Protein AF-A0A5B7B566-F1 (afdb_monomer_lite)

pLDDT: mean 84.58, std 13.36, range [44.12, 97.25]

Foldseek 3Di:
DWWQWDFDPDDDPDPAARTWDWADDDPFKTFTDGRDPGADPAWTKDWDFDPPDPVAGKIFIWIHHHPDDTFTFAWDDDPNDTTTITGPPHDTDIDDDDDDDDPPPPPPDDDDDD

Sequence (114 aa):
ADLHMIKFSTATICPQSDVWEVAHYDNSINLVTTGGAGGSVFNRFRIEKHNVSPSLPVYKFVHCVGRRVCDNVGIHRENGIRRLGVSLGLQPHLVVFKKAEACQNRKVTFRFTS

Organism: Davidia involucrata (NCBI:txid16924)

InterPro domains:
  IPR002160 Proteinase inhibitor I3, Kunitz legume [PF00197] (6-99)
  IPR002160 Proteinase inhibitor I3, Kunitz legume [PTHR33107] (5-100)
  IPR011065 Kunitz inhibitor STI-like superfamily [SSF50386] (5-101)
  IPR056368 Kunitz trypsin inhibitor 1 [cd00178] (6-99)

Radius of gyration: 17.92 Å; chains: 1; bounding box: 38×59×34 Å

Secondary structure (DSSP, 8-state):
-EES--B-SS--SSSS--BEEEEEEETTEEEEEE-----BTTEEEEEEEE-S-SSS-EEEEEEEETTSPPEEEEEEEETTEEEEEE-TTPPP-EE-PPPPPP------------

Structure (mmCIF, N/CA/C/O backbone):
data_AF-A0A5B7B566-F1
#
_entry.id   AF-A0A5B7B566-F1
#
loop_
_atom_site.group_PDB
_atom_site.id
_atom_site.type_symbol
_atom_site.label_atom_id
_atom_site.label_alt_id
_atom_site.label_comp_id
_atom_site.label_asym_id
_atom_site.label_entity_id
_atom_site.label_seq_id
_atom_site.pdbx_PDB_ins_code
_atom_site.Cartn_x
_atom_site.Cartn_y
_atom_site.Cartn_z
_atom_site.occupancy
_atom_site.B_iso_or_equiv
_atom_site.auth_seq_id
_atom_site.auth_comp_id
_atom_site.auth_asym_id
_atom_site.auth_atom_id
_atom_site.pdbx_PDB_model_num
ATOM 1 N N . ALA A 1 1 ? 1.563 0.165 12.922 1.00 61.50 1 ALA A N 1
ATOM 2 C CA . ALA A 1 1 ? 2.170 -1.132 13.300 1.00 61.50 1 ALA A CA 1
ATOM 3 C C . ALA A 1 1 ? 3.039 -1.619 12.149 1.00 61.50 1 ALA A C 1
ATOM 5 O O . ALA A 1 1 ? 2.678 -1.356 11.002 1.00 61.50 1 ALA A O 1
ATOM 6 N N . ASP A 1 2 ? 4.160 -2.280 12.445 1.00 62.38 2 ASP A N 1
ATOM 7 C CA . ASP A 1 2 ? 5.021 -2.877 11.419 1.00 62.38 2 ASP A CA 1
ATOM 8 C C . ASP A 1 2 ? 4.367 -4.140 10.875 1.00 62.38 2 ASP A C 1
ATOM 10 O O . ASP A 1 2 ? 3.940 -5.003 11.641 1.00 62.38 2 ASP A O 1
ATOM 14 N N . LEU A 1 3 ? 4.256 -4.227 9.552 1.00 69.38 3 LEU A N 1
ATOM 15 C CA . LEU A 1 3 ? 3.669 -5.380 8.893 1.00 69.38 3 LEU A CA 1
ATOM 16 C C . LEU A 1 3 ? 4.784 -6.205 8.286 1.00 69.38 3 LEU A C 1
ATOM 18 O O . LEU A 1 3 ? 5.340 -5.868 7.243 1.00 69.38 3 LEU A O 1
ATOM 22 N N . HIS A 1 4 ? 5.082 -7.313 8.952 1.00 66.31 4 HIS A N 1
ATOM 23 C CA . HIS A 1 4 ? 6.027 -8.293 8.436 1.00 66.31 4 HIS A CA 1
ATOM 24 C C . HIS A 1 4 ? 5.467 -9.041 7.222 1.00 66.31 4 HIS A C 1
ATOM 26 O O . HIS A 1 4 ? 6.233 -9.534 6.405 1.00 66.31 4 HIS A O 1
ATOM 32 N N . MET A 1 5 ? 4.141 -9.104 7.058 1.00 81.88 5 MET A N 1
ATOM 33 C CA . MET A 1 5 ? 3.526 -9.811 5.939 1.00 81.88 5 MET A CA 1
ATOM 34 C C . MET A 1 5 ? 2.160 -9.216 5.589 1.00 81.88 5 MET A C 1
ATOM 36 O O . MET A 1 5 ? 1.229 -9.265 6.392 1.00 81.88 5 MET A O 1
ATOM 40 N N . ILE A 1 6 ? 2.037 -8.688 4.372 1.00 90.50 6 ILE A N 1
ATOM 41 C CA . ILE A 1 6 ? 0.758 -8.394 3.716 1.00 90.50 6 ILE A CA 1
ATOM 42 C C . ILE A 1 6 ? 0.642 -9.398 2.578 1.00 90.50 6 ILE A C 1
ATOM 44 O O . ILE A 1 6 ? 1.552 -9.486 1.761 1.00 90.50 6 ILE A O 1
ATOM 48 N N . LYS A 1 7 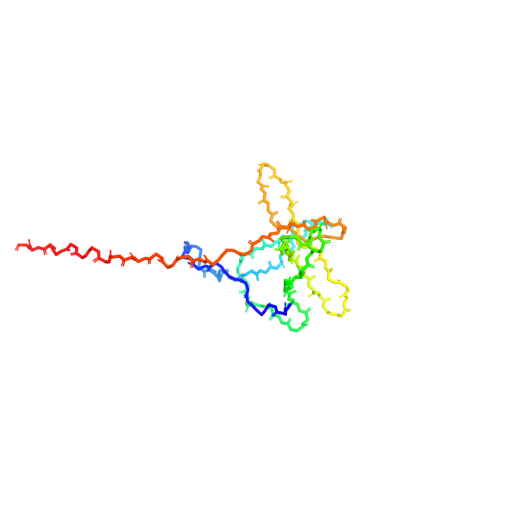? -0.432 -10.185 2.549 1.00 91.56 7 LYS A N 1
ATOM 49 C CA . LYS A 1 7 ? -0.645 -11.196 1.512 1.00 91.56 7 LYS A CA 1
ATOM 50 C C . LYS A 1 7 ? -2.111 -11.342 1.171 1.00 91.56 7 LYS A C 1
ATOM 52 O O . LYS A 1 7 ? -2.973 -11.112 2.024 1.00 91.56 7 LYS A O 1
ATOM 57 N N . PHE A 1 8 ? -2.385 -11.775 -0.050 1.00 89.88 8 PHE A N 1
ATOM 58 C CA . PHE A 1 8 ? -3.722 -12.228 -0.401 1.00 89.88 8 PHE A CA 1
ATOM 59 C C . PHE A 1 8 ? -3.964 -13.639 0.146 1.00 89.88 8 PHE A C 1
ATOM 61 O O . PHE A 1 8 ? -3.053 -14.454 0.243 1.00 89.88 8 PHE A O 1
ATOM 68 N N . SER A 1 9 ? -5.206 -13.917 0.543 1.00 86.81 9 SER A N 1
ATOM 69 C CA . SER A 1 9 ? -5.638 -15.239 1.012 1.00 86.81 9 SER A CA 1
ATOM 70 C C . SER A 1 9 ? -6.427 -15.958 -0.088 1.00 86.81 9 SER A C 1
ATOM 72 O O . SER A 1 9 ? -7.558 -16.386 0.138 1.00 86.81 9 SER A O 1
ATOM 74 N N . THR A 1 10 ? -5.858 -16.034 -1.292 1.00 84.00 10 THR A N 1
ATOM 75 C CA . THR A 1 10 ? -6.440 -16.704 -2.465 1.00 84.00 10 THR A CA 1
ATOM 76 C C . THR A 1 10 ? -5.360 -17.484 -3.193 1.00 84.00 10 THR A C 1
ATOM 78 O O . THR A 1 10 ? -4.220 -17.043 -3.223 1.00 84.00 10 THR A O 1
ATOM 81 N N . ALA A 1 11 ? -5.719 -18.612 -3.803 1.00 80.88 11 ALA A N 1
ATOM 82 C CA . ALA A 1 11 ? -4.811 -19.305 -4.706 1.00 80.88 11 ALA A CA 1
ATOM 83 C C . ALA A 1 11 ? -4.680 -18.522 -6.020 1.00 80.88 11 ALA A C 1
ATOM 85 O O . ALA A 1 11 ? -5.665 -17.964 -6.516 1.00 80.88 11 ALA A O 1
ATOM 86 N N . THR A 1 12 ? -3.478 -18.513 -6.590 1.00 85.06 12 THR A N 1
ATOM 87 C CA . THR A 1 12 ? -3.196 -17.970 -7.922 1.00 85.06 12 THR A CA 1
ATOM 88 C C . THR A 1 12 ? -2.558 -19.052 -8.801 1.00 85.06 12 THR A C 1
ATOM 90 O O . THR A 1 12 ? -2.072 -20.063 -8.301 1.00 85.06 12 THR A O 1
ATOM 93 N N . ILE A 1 13 ? -2.609 -18.880 -10.128 1.00 89.31 13 ILE A N 1
ATOM 94 C CA . ILE A 1 13 ? -1.969 -19.807 -11.089 1.00 89.31 13 ILE A CA 1
ATOM 95 C C . ILE A 1 13 ? -0.447 -19.581 -11.127 1.00 89.31 13 ILE A C 1
ATOM 97 O O . ILE A 1 13 ? 0.313 -20.462 -11.529 1.00 89.31 13 ILE A O 1
ATOM 101 N N . CYS A 1 14 ? 0.012 -18.402 -10.702 1.00 88.12 14 CYS A N 1
ATOM 102 C CA . CYS A 1 14 ? 1.430 -18.092 -10.635 1.00 88.12 14 CYS A CA 1
ATOM 103 C C . CYS A 1 14 ? 2.073 -18.864 -9.471 1.00 88.12 14 CYS A C 1
ATOM 105 O O . CYS A 1 14 ? 1.590 -18.757 -8.348 1.00 88.12 14 CYS A O 1
ATOM 107 N N . PRO A 1 15 ? 3.200 -19.568 -9.677 1.00 87.31 15 PRO A N 1
ATOM 108 C CA . PRO A 1 15 ? 3.857 -20.352 -8.624 1.00 87.31 15 PRO A CA 1
ATOM 109 C C . PRO A 1 15 ? 4.603 -19.493 -7.582 1.00 87.31 15 PRO A C 1
ATOM 111 O O . PRO A 1 15 ? 5.394 -20.014 -6.800 1.00 87.31 15 PRO A O 1
ATOM 114 N N . GLN A 1 16 ? 4.397 -18.175 -7.589 1.00 89.81 16 GLN A N 1
ATOM 115 C CA . GLN A 1 16 ? 5.070 -17.224 -6.707 1.00 89.81 16 GLN A CA 1
ATOM 116 C C . GLN A 1 16 ? 4.271 -16.983 -5.421 1.00 89.81 16 GLN A C 1
ATOM 118 O O . GLN A 1 16 ? 3.078 -17.255 -5.345 1.00 89.81 16 GLN A O 1
ATOM 123 N N . SER A 1 17 ? 4.936 -16.432 -4.410 1.00 90.94 17 SER A N 1
ATOM 124 C CA . SER A 1 17 ? 4.314 -16.032 -3.145 1.00 90.94 17 SER A CA 1
ATOM 125 C C . SER A 1 17 ? 3.230 -14.960 -3.347 1.00 90.94 17 SER A C 1
ATOM 127 O O . SER A 1 17 ? 3.435 -14.002 -4.085 1.00 90.94 17 SER A O 1
ATOM 129 N N . ASP A 1 18 ? 2.111 -15.041 -2.621 1.00 92.50 18 ASP A N 1
ATOM 130 C CA . ASP A 1 18 ? 1.063 -13.997 -2.619 1.00 92.50 18 ASP A CA 1
ATOM 131 C C . ASP A 1 18 ? 1.392 -12.801 -1.707 1.00 92.50 18 ASP A C 1
ATOM 133 O O . ASP A 1 18 ? 0.550 -11.928 -1.461 1.00 92.50 18 ASP A O 1
ATOM 137 N N . VAL A 1 19 ? 2.600 -12.782 -1.142 1.00 92.81 19 VAL A N 1
ATOM 138 C CA . VAL A 1 19 ? 3.080 -11.724 -0.254 1.00 92.81 19 VAL A CA 1
ATOM 139 C C . VAL A 1 19 ? 3.509 -10.512 -1.073 1.00 92.81 19 VAL A C 1
ATOM 141 O O . VAL A 1 19 ? 4.158 -10.641 -2.110 1.00 92.81 19 VAL A O 1
ATOM 144 N N . TRP A 1 20 ? 3.150 -9.331 -0.579 1.00 94.38 20 TRP A N 1
ATOM 145 C CA . TRP A 1 20 ? 3.498 -8.059 -1.192 1.00 94.38 20 TRP A CA 1
ATOM 146 C C . TRP A 1 20 ? 5.000 -7.780 -1.131 1.00 94.38 20 TRP A C 1
ATOM 148 O O . TRP A 1 20 ? 5.647 -7.997 -0.104 1.00 94.38 20 TRP A O 1
ATOM 158 N N . GLU A 1 21 ? 5.515 -7.190 -2.199 1.00 92.88 21 GLU A N 1
ATOM 159 C CA . GLU A 1 21 ? 6.843 -6.588 -2.287 1.00 92.88 21 GLU A CA 1
ATOM 160 C C . GLU A 1 21 ? 6.792 -5.291 -3.100 1.00 92.88 21 GLU A C 1
ATOM 162 O O . GLU A 1 21 ? 5.768 -4.961 -3.698 1.00 92.88 21 GLU A O 1
ATOM 167 N N . VAL A 1 22 ? 7.893 -4.540 -3.097 1.00 92.88 22 VAL A N 1
ATOM 168 C CA . VAL A 1 22 ? 8.064 -3.371 -3.961 1.00 92.88 22 VAL A CA 1
ATOM 169 C C . VAL A 1 22 ? 9.093 -3.706 -5.029 1.00 92.88 22 VAL A C 1
ATOM 171 O O . VAL A 1 22 ? 10.261 -3.928 -4.713 1.00 92.88 22 VAL A O 1
ATOM 174 N N . ALA A 1 23 ? 8.650 -3.715 -6.282 1.00 91.75 23 ALA A N 1
ATOM 175 C CA . ALA A 1 23 ? 9.483 -3.955 -7.448 1.00 91.75 23 ALA A CA 1
ATOM 176 C C . ALA A 1 23 ? 9.699 -2.656 -8.231 1.00 91.75 23 ALA A C 1
ATOM 178 O O . ALA A 1 23 ? 8.800 -1.818 -8.353 1.00 91.75 23 ALA A O 1
ATOM 179 N N . HIS A 1 24 ? 10.900 -2.496 -8.781 1.00 90.44 24 HIS A N 1
ATOM 180 C CA . HIS A 1 24 ? 11.194 -1.398 -9.692 1.00 90.44 24 HIS A CA 1
ATOM 181 C C . HIS A 1 24 ? 10.402 -1.574 -10.993 1.00 90.44 24 HIS A C 1
ATOM 183 O O . HIS A 1 24 ? 10.385 -2.673 -11.547 1.00 90.44 24 HIS A O 1
ATOM 189 N N . TYR A 1 25 ? 9.742 -0.515 -11.465 1.00 87.69 25 TYR A N 1
ATOM 190 C CA . TYR A 1 25 ? 8.963 -0.550 -12.706 1.00 87.69 25 TYR A CA 1
ATOM 191 C C . TYR A 1 25 ? 9.560 0.367 -13.766 1.00 87.69 25 TYR A C 1
ATOM 193 O O . TYR A 1 25 ? 9.931 -0.097 -14.841 1.00 87.69 25 TYR A O 1
ATOM 201 N N . ASP A 1 26 ? 9.711 1.649 -13.439 1.00 85.25 26 ASP A N 1
ATOM 202 C CA . ASP A 1 26 ? 10.393 2.627 -14.279 1.00 85.25 26 ASP A CA 1
ATOM 203 C C . ASP A 1 26 ? 11.195 3.619 -13.423 1.00 85.25 26 ASP A C 1
ATOM 2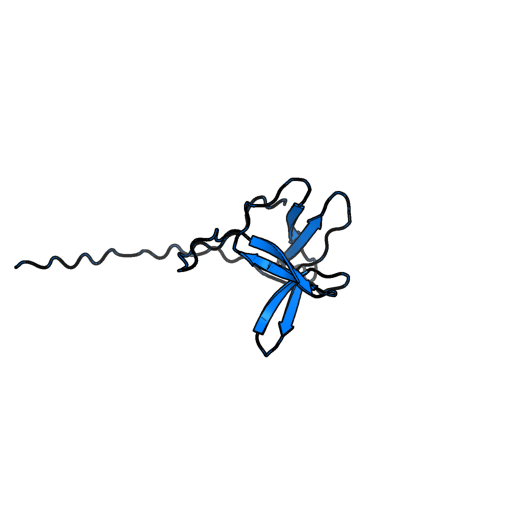05 O O . ASP A 1 26 ? 11.170 3.581 -12.190 1.00 85.25 26 ASP A O 1
ATOM 209 N N . ASN A 1 27 ? 11.901 4.545 -14.077 1.00 77.88 27 ASN A N 1
ATOM 210 C CA . ASN A 1 27 ? 12.761 5.534 -13.418 1.00 77.88 27 ASN A CA 1
ATOM 211 C C . ASN A 1 27 ? 12.038 6.432 -12.394 1.00 77.88 27 ASN A C 1
ATOM 213 O O . ASN A 1 27 ? 12.697 7.098 -11.597 1.00 77.88 27 ASN A O 1
ATOM 217 N N . SER A 1 28 ? 10.707 6.496 -12.427 1.00 82.56 28 SER A N 1
ATOM 218 C CA . SER A 1 28 ? 9.886 7.396 -11.618 1.00 82.56 28 SER A CA 1
ATOM 219 C C . SER A 1 28 ? 9.043 6.683 -10.562 1.00 82.56 28 SER A C 1
ATOM 221 O O . SER A 1 28 ? 8.648 7.311 -9.573 1.00 82.56 28 SER A O 1
ATOM 223 N N . ILE A 1 29 ? 8.766 5.388 -10.741 1.00 90.75 29 ILE A N 1
ATOM 224 C CA . ILE A 1 29 ? 7.861 4.656 -9.867 1.00 90.75 29 ILE A CA 1
ATOM 225 C C . ILE A 1 29 ? 8.287 3.213 -9.596 1.00 90.75 29 ILE A C 1
ATOM 227 O O . ILE A 1 29 ? 8.720 2.461 -10.469 1.00 90.75 29 ILE A O 1
ATOM 231 N N . ASN A 1 30 ? 8.094 2.806 -8.344 1.00 94.38 30 ASN A N 1
ATOM 232 C CA . ASN A 1 30 ? 8.115 1.406 -7.955 1.00 94.38 30 ASN A CA 1
ATOM 233 C C . ASN A 1 30 ? 6.677 0.923 -7.766 1.00 94.38 30 ASN A C 1
ATOM 235 O O . ASN A 1 30 ? 5.829 1.661 -7.260 1.00 94.38 30 ASN A O 1
ATOM 239 N N . LEU A 1 31 ? 6.389 -0.314 -8.149 1.00 95.31 31 LEU A N 1
ATOM 240 C CA . LEU A 1 31 ? 5.065 -0.908 -8.007 1.00 95.31 31 LEU A CA 1
ATOM 241 C C . LEU A 1 31 ? 5.028 -1.863 -6.822 1.00 95.31 31 LEU A C 1
ATOM 243 O O . LEU A 1 31 ? 6.013 -2.526 -6.511 1.00 95.31 31 LEU A O 1
ATOM 247 N N . VAL A 1 32 ? 3.865 -1.950 -6.180 1.00 94.62 32 VAL A N 1
ATOM 248 C CA . VAL A 1 32 ? 3.587 -3.020 -5.223 1.00 94.62 32 VAL A CA 1
ATOM 249 C C . VAL A 1 32 ? 3.132 -4.247 -6.009 1.00 94.62 32 VAL A C 1
ATOM 251 O O . VAL A 1 32 ? 2.089 -4.214 -6.667 1.00 94.62 32 VAL A O 1
ATOM 254 N N . THR A 1 33 ? 3.914 -5.318 -5.940 1.00 93.56 33 THR A N 1
ATOM 255 C CA . THR A 1 33 ? 3.681 -6.596 -6.628 1.00 93.56 33 THR A CA 1
ATOM 256 C C . THR A 1 33 ? 3.520 -7.728 -5.616 1.00 93.56 33 THR A C 1
ATOM 258 O O . THR A 1 33 ? 3.662 -7.522 -4.411 1.00 93.56 33 THR A O 1
ATOM 261 N N . THR A 1 34 ? 3.175 -8.925 -6.091 1.00 93.00 34 THR A N 1
ATOM 262 C CA . THR A 1 34 ? 3.312 -10.171 -5.324 1.00 93.00 34 THR A CA 1
ATOM 263 C C . THR A 1 34 ? 4.608 -10.881 -5.720 1.00 93.00 34 THR A C 1
ATOM 265 O O . THR A 1 34 ? 5.216 -10.516 -6.722 1.00 93.00 34 THR A O 1
ATOM 268 N N . GLY A 1 35 ? 5.025 -11.880 -4.944 1.00 91.12 35 GLY A N 1
ATOM 269 C CA . GLY A 1 35 ? 6.291 -12.602 -5.122 1.00 91.12 35 GLY A CA 1
ATOM 270 C C . GLY A 1 35 ? 7.250 -12.453 -3.939 1.00 91.12 35 GLY A C 1
ATOM 271 O O . GLY A 1 35 ? 8.239 -13.177 -3.855 1.00 91.12 35 GLY A O 1
ATOM 272 N N . GLY A 1 36 ? 6.915 -11.589 -2.977 1.00 88.75 36 GLY A N 1
ATOM 273 C CA . GLY A 1 36 ? 7.791 -11.238 -1.868 1.00 88.75 36 GLY A CA 1
ATOM 274 C C . GLY A 1 36 ? 8.019 -12.347 -0.840 1.00 88.75 36 GLY A C 1
ATOM 275 O O . GLY A 1 36 ? 7.206 -13.255 -0.647 1.00 88.75 36 GLY A O 1
ATOM 276 N N . ALA A 1 37 ? 9.110 -12.204 -0.086 1.00 86.19 37 ALA A N 1
ATOM 277 C CA . ALA A 1 37 ? 9.416 -13.025 1.091 1.00 86.19 37 ALA A CA 1
ATOM 278 C C . ALA A 1 37 ? 8.831 -12.459 2.406 1.00 86.19 37 ALA A C 1
ATOM 280 O O . ALA A 1 37 ? 8.962 -13.077 3.461 1.00 86.19 37 ALA A O 1
ATOM 281 N N . GLY A 1 38 ? 8.185 -11.288 2.352 1.00 79.56 38 GLY A N 1
ATOM 282 C CA . GLY A 1 38 ? 7.749 -10.526 3.526 1.00 79.56 38 GLY A CA 1
ATOM 283 C C . GLY A 1 38 ? 8.711 -9.395 3.899 1.00 79.56 38 GLY A C 1
ATOM 284 O O . GLY A 1 38 ? 9.825 -9.293 3.390 1.00 79.56 38 GLY A O 1
ATOM 285 N N . GLY A 1 39 ? 8.245 -8.501 4.769 1.00 77.75 39 GLY A N 1
ATOM 286 C CA . GLY A 1 39 ? 8.989 -7.323 5.201 1.00 77.75 39 GLY A CA 1
ATOM 287 C C . GLY A 1 39 ? 10.069 -7.644 6.238 1.00 77.75 39 GLY A C 1
ATOM 288 O O . GLY A 1 39 ? 9.848 -8.410 7.176 1.00 77.75 39 GLY A O 1
ATOM 289 N N . SER A 1 40 ? 11.221 -6.990 6.119 1.00 83.38 40 SER A N 1
ATOM 290 C CA . SER A 1 40 ? 12.311 -6.994 7.099 1.00 83.38 40 SER A CA 1
ATOM 291 C C . SER A 1 40 ? 12.322 -5.710 7.937 1.00 83.38 40 SER A C 1
ATOM 293 O O . SER A 1 40 ? 11.588 -4.760 7.677 1.00 83.38 40 SER A O 1
ATOM 295 N N . VAL A 1 41 ? 13.204 -5.625 8.936 1.00 79.94 41 VAL A N 1
ATOM 296 C CA . VAL A 1 41 ? 13.378 -4.393 9.732 1.00 79.94 41 VAL A CA 1
ATOM 297 C C . VAL A 1 41 ? 13.783 -3.192 8.860 1.00 79.94 41 VAL A C 1
ATOM 299 O O . VAL A 1 41 ? 13.448 -2.053 9.188 1.00 79.94 41 VAL A O 1
ATOM 302 N N . PHE A 1 42 ? 14.471 -3.445 7.742 1.00 83.62 42 PHE A N 1
ATOM 303 C CA . PHE A 1 42 ? 14.972 -2.422 6.824 1.00 83.62 42 PHE A CA 1
ATOM 304 C C . PHE A 1 42 ? 14.123 -2.248 5.568 1.00 83.62 42 PHE A C 1
ATOM 306 O O . PHE A 1 42 ? 14.368 -1.311 4.823 1.00 83.62 42 PHE A O 1
ATOM 313 N N . ASN A 1 43 ? 13.173 -3.134 5.294 1.00 88.12 43 ASN A N 1
ATOM 314 C CA . ASN A 1 43 ? 12.336 -3.046 4.107 1.00 88.12 43 ASN A CA 1
ATOM 315 C C . ASN A 1 43 ? 10.952 -3.599 4.436 1.00 88.12 43 ASN A C 1
ATOM 317 O O . ASN A 1 43 ? 10.776 -4.815 4.477 1.00 88.12 43 ASN A O 1
ATOM 321 N N . ARG A 1 44 ? 9.995 -2.729 4.761 1.00 90.69 44 ARG A N 1
ATOM 322 C CA . ARG A 1 44 ? 8.686 -3.149 5.284 1.00 90.69 44 ARG A CA 1
ATOM 323 C C . ARG A 1 44 ? 7.572 -2.197 4.917 1.00 90.69 44 ARG A C 1
ATOM 325 O O . ARG A 1 44 ? 7.775 -0.992 4.776 1.00 90.69 44 ARG A O 1
ATOM 332 N N . PHE A 1 45 ? 6.365 -2.745 4.917 1.00 93.00 45 PHE A N 1
ATOM 333 C CA . PHE A 1 45 ? 5.145 -1.960 4.920 1.00 93.00 45 PHE A CA 1
ATOM 334 C C . PHE A 1 45 ? 4.704 -1.624 6.348 1.00 93.00 45 PHE A C 1
ATOM 336 O O . PHE A 1 45 ? 4.964 -2.361 7.306 1.00 93.00 45 PHE A O 1
ATOM 343 N N . ARG A 1 46 ? 3.982 -0.514 6.492 1.00 92.62 46 ARG A N 1
ATOM 344 C CA . ARG A 1 46 ? 3.270 -0.149 7.722 1.00 92.62 46 ARG A CA 1
ATOM 345 C C . ARG A 1 46 ? 1.862 0.312 7.395 1.00 92.62 46 ARG A C 1
ATOM 347 O O . ARG A 1 46 ? 1.634 0.945 6.367 1.00 92.62 46 ARG A O 1
ATOM 354 N N . ILE A 1 47 ? 0.940 0.031 8.311 1.00 93.50 47 ILE A N 1
ATOM 355 C CA . ILE A 1 47 ? -0.349 0.725 8.374 1.00 93.50 47 ILE A CA 1
ATOM 356 C C . ILE A 1 47 ? -0.211 1.896 9.337 1.00 93.50 47 ILE A C 1
ATOM 358 O O . ILE A 1 47 ? 0.167 1.716 10.505 1.00 93.50 47 ILE A O 1
ATOM 362 N N . GLU A 1 48 ? -0.574 3.072 8.845 1.00 92.94 48 GLU A N 1
ATOM 363 C CA . GLU A 1 48 ? -0.638 4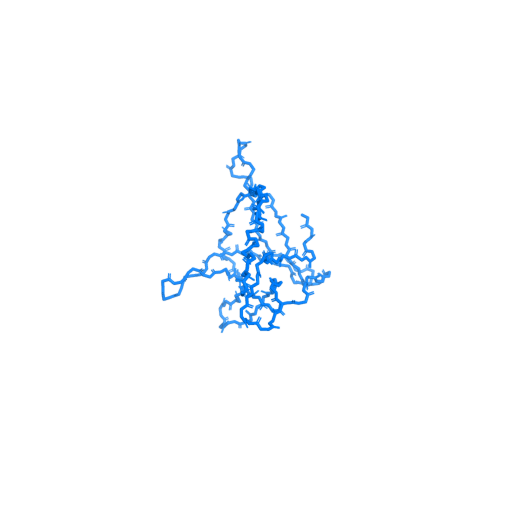.311 9.607 1.00 92.94 48 GLU A CA 1
ATOM 364 C C . GLU A 1 48 ? -2.070 4.839 9.614 1.00 92.94 48 GLU A C 1
ATOM 366 O O . GLU A 1 48 ? -2.769 4.803 8.599 1.00 92.94 48 GLU A O 1
ATOM 371 N N . LYS A 1 49 ? -2.517 5.335 10.770 1.00 91.50 49 LYS A N 1
ATOM 372 C CA . LYS A 1 49 ? -3.799 6.033 10.872 1.00 91.50 49 LYS A CA 1
ATOM 373 C C . LYS A 1 49 ? -3.683 7.377 10.155 1.00 91.50 49 LYS A C 1
ATOM 375 O O . LYS A 1 49 ? -2.713 8.105 10.353 1.00 91.50 49 LYS A O 1
ATOM 380 N N . HIS A 1 50 ? -4.674 7.708 9.339 1.00 89.75 50 HIS A N 1
ATOM 381 C CA . HIS A 1 50 ? -4.754 8.973 8.631 1.00 89.75 50 HIS A CA 1
ATOM 382 C C . HIS A 1 50 ? -5.900 9.810 9.209 1.00 89.75 50 HIS A C 1
ATOM 384 O O . HIS A 1 50 ? -7.076 9.472 9.081 1.00 89.75 50 HIS A O 1
ATOM 390 N N . ASN A 1 51 ? -5.544 10.892 9.901 1.00 81.88 51 ASN A N 1
ATOM 391 C CA . ASN A 1 51 ? -6.478 11.702 10.683 1.00 81.88 51 ASN A CA 1
ATOM 392 C C . ASN A 1 51 ? -7.195 12.740 9.802 1.00 81.88 51 ASN A C 1
ATOM 394 O O . ASN A 1 51 ? -6.933 13.931 9.914 1.00 81.88 51 ASN A O 1
ATOM 398 N N . VAL A 1 52 ? -8.081 12.283 8.914 1.00 81.38 52 VAL A N 1
ATOM 399 C CA . VAL A 1 52 ? -8.905 13.172 8.062 1.00 81.38 52 VAL A CA 1
ATOM 400 C C . VAL A 1 52 ? -10.249 13.485 8.711 1.00 81.38 52 VAL A C 1
ATOM 402 O O . VAL A 1 52 ? -10.791 14.565 8.519 1.00 81.38 52 VAL A O 1
ATOM 405 N N . SER A 1 53 ? -10.786 12.550 9.497 1.00 75.31 53 SER A N 1
ATOM 406 C CA . SER A 1 53 ? -12.050 12.719 10.207 1.00 75.31 53 SER A CA 1
ATOM 407 C C . SER A 1 53 ? -11.982 12.090 11.603 1.00 75.31 53 SER A C 1
ATOM 409 O O . SER A 1 53 ? -11.409 11.007 11.752 1.00 75.31 53 SER A O 1
ATOM 411 N N . PRO A 1 54 ? -12.589 12.719 12.626 1.00 73.75 54 PRO A N 1
ATOM 412 C CA . PRO A 1 54 ? -12.742 12.117 13.947 1.00 73.75 54 PRO A CA 1
ATOM 413 C C . PRO A 1 54 ? -13.770 10.973 13.973 1.00 73.75 54 PRO A C 1
ATOM 415 O O . PRO A 1 54 ? -13.703 10.131 14.865 1.00 73.75 54 PRO A O 1
ATOM 418 N N . SER A 1 55 ? -14.701 10.914 13.012 1.00 80.75 55 SER A N 1
ATOM 419 C CA . SER A 1 55 ? -15.820 9.957 13.022 1.00 80.75 55 SER A CA 1
ATOM 420 C C . SER A 1 55 ? -15.518 8.612 12.356 1.00 80.75 55 SER A C 1
ATOM 422 O O . SER A 1 55 ? -16.210 7.634 12.631 1.00 80.75 55 SER A O 1
ATOM 424 N N . LEU A 1 56 ? -14.494 8.534 11.499 1.00 80.12 56 LEU A N 1
ATOM 425 C CA . LEU A 1 56 ? -14.140 7.310 10.780 1.00 80.12 56 LEU A CA 1
ATOM 426 C C . LEU A 1 56 ? -12.623 7.090 10.825 1.00 80.12 56 LEU A C 1
ATOM 428 O O . LEU A 1 56 ? -11.879 7.912 10.284 1.00 80.12 56 LEU A O 1
ATOM 432 N N . PRO A 1 57 ? -12.130 5.992 11.431 1.00 85.31 57 PRO A N 1
ATOM 433 C CA . PRO A 1 57 ? -10.718 5.657 11.357 1.00 85.31 57 PRO A CA 1
ATOM 434 C C . PRO A 1 57 ? -10.361 5.253 9.923 1.00 85.31 57 PRO A C 1
ATOM 436 O O . PRO A 1 57 ? -10.679 4.158 9.461 1.00 85.31 57 PRO A O 1
ATOM 439 N N . VAL A 1 58 ? -9.688 6.160 9.223 1.00 93.12 58 VAL A N 1
ATOM 440 C CA . VAL A 1 58 ? -9.112 5.928 7.900 1.00 93.12 58 VAL A CA 1
ATOM 441 C C . VAL A 1 58 ? -7.627 5.628 8.061 1.00 93.12 58 VAL A C 1
ATOM 443 O O . VAL A 1 58 ? -6.963 6.156 8.956 1.00 93.12 58 VAL A O 1
ATOM 446 N N . TYR A 1 59 ? -7.099 4.766 7.204 1.00 94.44 59 TYR A N 1
ATOM 447 C CA . TYR A 1 59 ? -5.711 4.331 7.241 1.00 94.44 59 TYR A CA 1
ATOM 448 C C . TYR A 1 59 ? -5.043 4.523 5.886 1.00 94.44 59 TYR A C 1
ATOM 450 O O . TYR A 1 59 ? -5.705 4.651 4.858 1.00 94.44 59 TYR A O 1
ATOM 458 N N . LYS A 1 60 ? -3.716 4.508 5.889 1.00 95.31 60 LYS A N 1
ATOM 459 C CA . LYS A 1 60 ? -2.888 4.439 4.687 1.00 95.31 60 LYS A CA 1
ATOM 460 C C . LYS A 1 60 ? -1.801 3.388 4.859 1.00 95.31 60 LYS A C 1
ATOM 462 O O . LYS A 1 60 ? -1.386 3.090 5.983 1.00 95.31 60 LYS A O 1
ATOM 467 N N . PHE A 1 61 ? -1.323 2.872 3.736 1.00 95.50 61 PHE A N 1
ATOM 468 C CA . PHE A 1 61 ? -0.101 2.082 3.691 1.00 95.50 61 PHE A CA 1
ATOM 469 C C . PHE A 1 61 ? 1.090 2.984 3.374 1.00 95.50 61 PHE A C 1
ATOM 471 O O . PHE A 1 61 ? 0.993 3.895 2.549 1.00 95.50 61 PHE A O 1
ATOM 478 N N . VAL A 1 62 ? 2.219 2.706 4.015 1.00 95.00 62 VAL A N 1
ATOM 479 C CA . VAL A 1 62 ? 3.518 3.303 3.689 1.00 95.00 62 VAL A CA 1
ATOM 480 C C . VAL A 1 62 ? 4.559 2.205 3.524 1.00 95.00 62 VAL A C 1
ATOM 482 O O . VAL A 1 62 ? 4.430 1.130 4.118 1.00 95.00 62 VAL A O 1
ATOM 485 N N . HIS A 1 63 ? 5.586 2.481 2.732 1.00 93.94 63 HIS A N 1
ATOM 486 C CA . HIS A 1 63 ? 6.727 1.610 2.508 1.00 93.94 63 HIS A CA 1
ATOM 487 C C . HIS A 1 63 ? 7.993 2.263 3.068 1.00 93.94 63 HIS A C 1
ATOM 489 O O . HIS A 1 63 ? 8.312 3.406 2.749 1.00 93.94 63 HIS A O 1
ATOM 495 N N . CYS A 1 64 ? 8.704 1.552 3.936 1.00 92.00 64 CYS A N 1
ATOM 496 C CA . CYS A 1 64 ? 9.853 2.067 4.671 1.00 92.00 64 CYS A CA 1
ATOM 497 C C . CYS A 1 64 ? 11.119 1.324 4.253 1.00 92.00 64 CYS A C 1
ATOM 499 O O . CYS A 1 64 ? 11.200 0.110 4.453 1.00 92.00 64 CYS A O 1
ATOM 501 N N . VAL A 1 65 ? 12.120 2.061 3.764 1.00 90.00 65 VAL A N 1
ATOM 502 C CA . VAL A 1 65 ? 13.433 1.512 3.403 1.00 90.00 65 VAL A CA 1
ATOM 503 C C . VAL A 1 65 ? 14.530 2.125 4.279 1.00 90.00 65 VAL A C 1
ATOM 505 O O . VAL A 1 65 ? 14.734 3.340 4.329 1.00 90.00 65 VAL A O 1
ATOM 508 N N . GLY A 1 66 ? 15.264 1.269 4.984 1.00 87.19 66 GLY A N 1
ATOM 509 C CA . GLY A 1 66 ? 16.318 1.635 5.918 1.00 87.19 66 GLY A CA 1
ATOM 510 C C . GLY A 1 66 ? 15.804 2.478 7.086 1.00 87.19 66 GLY A C 1
ATOM 511 O O . GLY A 1 66 ? 14.787 2.175 7.708 1.00 87.19 66 GLY A O 1
ATOM 512 N N . ARG A 1 67 ? 16.545 3.545 7.399 1.00 79.50 67 ARG A N 1
ATOM 513 C CA . ARG A 1 67 ? 16.195 4.538 8.432 1.00 79.50 67 ARG A CA 1
ATOM 514 C C . ARG A 1 67 ? 15.572 5.813 7.845 1.00 79.50 67 ARG A C 1
ATOM 516 O O . ARG A 1 67 ? 15.506 6.823 8.537 1.00 79.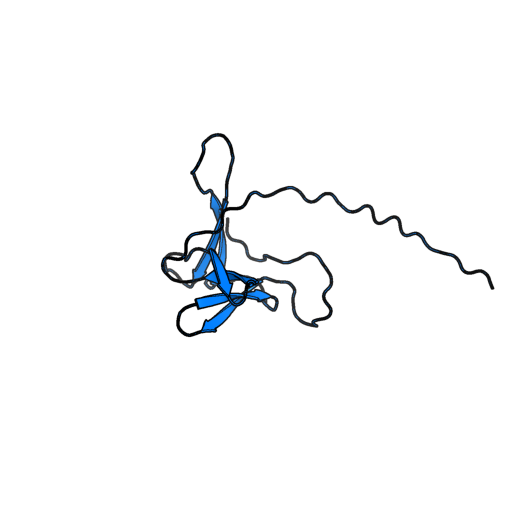50 67 ARG A O 1
ATOM 523 N N . ARG A 1 68 ? 15.188 5.797 6.564 1.00 83.38 68 ARG A N 1
ATOM 524 C CA . ARG A 1 68 ? 14.603 6.963 5.887 1.00 83.38 68 ARG A CA 1
ATOM 525 C C . ARG A 1 68 ? 13.122 7.115 6.238 1.00 83.38 68 ARG A C 1
ATOM 527 O O . ARG A 1 68 ? 12.500 6.193 6.767 1.00 83.38 68 ARG A O 1
ATOM 534 N N . VAL A 1 69 ? 12.577 8.294 5.937 1.00 85.62 69 VAL A N 1
ATOM 535 C CA . VAL A 1 69 ? 11.131 8.543 5.989 1.00 85.62 69 VAL A CA 1
ATOM 536 C C . VAL A 1 69 ? 10.434 7.564 5.045 1.00 85.62 69 VAL A C 1
ATOM 538 O O . VAL A 1 69 ? 10.931 7.299 3.954 1.00 85.62 69 VAL A O 1
ATOM 541 N N . CYS A 1 70 ? 9.319 6.994 5.495 1.00 92.62 70 CYS A N 1
ATOM 542 C CA . CYS A 1 70 ? 8.553 6.051 4.695 1.00 92.62 70 CYS A CA 1
ATOM 543 C C . CYS A 1 70 ? 7.769 6.786 3.606 1.00 92.62 70 CYS A C 1
ATOM 545 O O . CYS A 1 70 ? 7.131 7.806 3.876 1.00 92.62 70 CYS A O 1
ATOM 547 N N . ASP A 1 71 ? 7.764 6.223 2.406 1.00 94.94 71 ASP A N 1
ATOM 548 C CA . ASP A 1 71 ? 7.008 6.745 1.277 1.00 94.94 71 ASP A CA 1
ATOM 549 C C . ASP A 1 71 ? 5.573 6.222 1.308 1.00 94.94 71 ASP A C 1
ATOM 551 O O . ASP A 1 71 ? 5.302 5.100 1.748 1.00 94.94 71 ASP A O 1
ATOM 555 N N . ASN A 1 72 ? 4.623 7.029 0.840 1.00 96.31 72 ASN A N 1
ATOM 556 C CA . ASN A 1 72 ? 3.236 6.587 0.761 1.00 96.31 72 ASN A CA 1
ATOM 557 C C . ASN A 1 72 ? 3.071 5.515 -0.321 1.00 96.31 72 ASN A C 1
ATOM 559 O O . ASN A 1 72 ? 3.634 5.615 -1.410 1.00 96.31 72 ASN A O 1
ATOM 563 N N . VAL A 1 73 ? 2.201 4.544 -0.046 1.00 96.81 73 VAL A N 1
ATOM 564 C CA . VAL A 1 73 ? 1.641 3.680 -1.084 1.00 96.81 73 VAL A CA 1
ATOM 565 C C . VAL A 1 73 ? 0.393 4.362 -1.644 1.00 96.81 73 VAL A C 1
ATOM 567 O O . VAL A 1 73 ? -0.562 4.646 -0.912 1.00 96.81 73 VAL A O 1
ATOM 570 N N . GLY A 1 74 ? 0.397 4.632 -2.945 1.00 97.25 74 GLY A N 1
ATOM 571 C CA . GLY A 1 74 ? -0.670 5.337 -3.652 1.00 97.25 74 GLY A CA 1
ATOM 572 C C . GLY A 1 74 ? -1.166 4.593 -4.885 1.00 97.25 74 GLY A C 1
ATOM 573 O O . GLY A 1 74 ? -0.733 3.480 -5.178 1.00 97.25 74 GLY A O 1
ATOM 574 N N . ILE A 1 75 ? -2.096 5.213 -5.615 1.00 96.44 75 ILE A N 1
ATOM 575 C CA . ILE A 1 75 ? -2.602 4.678 -6.885 1.00 96.44 75 ILE A CA 1
ATOM 576 C C . ILE A 1 75 ? -1.796 5.264 -8.039 1.00 96.44 75 ILE A C 1
ATOM 578 O O . ILE A 1 75 ? -1.869 6.464 -8.298 1.00 96.44 75 ILE A O 1
ATOM 582 N N . HIS A 1 76 ? -1.130 4.395 -8.787 1.00 93.62 76 HIS A N 1
ATOM 583 C CA . HIS A 1 76 ? -0.588 4.692 -10.102 1.00 93.62 76 HIS A CA 1
ATOM 584 C C . HIS A 1 76 ? -1.563 4.226 -11.184 1.00 93.62 76 HIS A C 1
ATOM 586 O O . HIS A 1 76 ? -2.079 3.107 -11.125 1.00 93.62 76 HIS A O 1
ATOM 592 N N . ARG A 1 77 ? -1.855 5.093 -12.154 1.00 93.12 77 ARG A N 1
ATOM 593 C CA . ARG A 1 77 ? -2.747 4.782 -13.275 1.00 93.12 77 ARG A CA 1
ATOM 594 C C . ARG A 1 77 ? -1.938 4.699 -14.550 1.00 93.12 77 ARG A C 1
ATOM 596 O O . ARG A 1 77 ? -1.306 5.675 -14.926 1.00 93.12 77 ARG A O 1
ATOM 603 N N . GLU A 1 78 ? -2.047 3.573 -15.230 1.00 88.81 78 GLU A N 1
ATOM 604 C CA . GLU A 1 78 ? -1.408 3.358 -16.520 1.00 88.81 78 GLU A CA 1
ATOM 605 C C . GLU A 1 78 ? -2.318 2.461 -17.358 1.00 88.81 78 GLU A C 1
ATOM 607 O O . GLU A 1 78 ? -2.789 1.431 -16.878 1.00 88.81 78 GLU A O 1
ATOM 612 N N . ASN A 1 79 ? -2.616 2.875 -18.593 1.00 91.00 79 ASN A N 1
ATOM 613 C CA . ASN A 1 79 ? -3.474 2.132 -19.526 1.00 91.00 79 ASN A CA 1
ATOM 614 C C . ASN A 1 79 ? -4.841 1.733 -18.930 1.00 91.00 79 ASN A C 1
ATOM 616 O O . ASN A 1 79 ? -5.348 0.640 -19.163 1.00 91.00 79 ASN A O 1
ATOM 620 N N . GLY A 1 80 ? -5.421 2.604 -18.097 1.00 93.00 80 GLY A N 1
ATOM 621 C CA . GLY A 1 80 ? -6.684 2.345 -17.393 1.00 93.00 80 GLY A CA 1
ATOM 622 C C . GLY A 1 80 ? -6.572 1.401 -16.187 1.00 93.00 80 GLY A C 1
ATOM 623 O O . GLY A 1 80 ? -7.526 1.275 -15.419 1.00 93.00 80 GLY A O 1
ATOM 624 N N . ILE A 1 81 ? -5.409 0.792 -15.955 1.00 93.69 81 ILE A N 1
ATOM 625 C CA . ILE A 1 81 ? -5.150 -0.096 -14.822 1.00 93.69 81 ILE A CA 1
ATOM 626 C C . ILE A 1 81 ? -4.711 0.740 -13.620 1.00 93.69 81 ILE A C 1
ATOM 628 O O . ILE A 1 81 ? -3.815 1.580 -13.705 1.00 93.69 81 ILE A O 1
ATOM 632 N N . ARG A 1 82 ? -5.346 0.496 -12.471 1.00 95.75 82 ARG A N 1
ATOM 633 C CA . ARG A 1 82 ? -4.982 1.102 -11.186 1.00 95.75 82 ARG A CA 1
ATOM 634 C C . ARG A 1 82 ? -4.058 0.156 -10.431 1.00 95.75 82 ARG A C 1
ATOM 636 O O . ARG A 1 82 ? -4.525 -0.825 -9.860 1.00 95.75 82 ARG A O 1
ATOM 643 N N . ARG A 1 83 ? -2.766 0.465 -10.408 1.00 95.19 83 ARG A N 1
ATOM 644 C CA . ARG A 1 83 ? -1.761 -0.271 -9.637 1.00 95.19 83 ARG A CA 1
ATOM 645 C C . ARG A 1 83 ? -1.463 0.447 -8.330 1.00 95.19 83 ARG A C 1
ATOM 647 O O . ARG A 1 83 ? -1.591 1.668 -8.240 1.00 95.19 83 ARG A O 1
ATOM 654 N N . LEU A 1 84 ? -1.068 -0.312 -7.316 1.00 96.75 84 LEU A N 1
ATOM 655 C CA . LEU A 1 84 ? -0.457 0.262 -6.125 1.00 96.75 84 LEU A CA 1
ATOM 656 C C . LEU A 1 84 ? 1.002 0.587 -6.449 1.00 96.75 84 LEU A C 1
ATOM 658 O O . LEU A 1 84 ? 1.702 -0.234 -7.038 1.00 96.75 84 LEU A O 1
ATOM 662 N N . GLY A 1 85 ? 1.443 1.784 -6.085 1.00 96.25 85 GLY A N 1
ATOM 663 C CA . GLY A 1 85 ? 2.795 2.258 -6.355 1.00 96.25 85 GLY A CA 1
ATOM 664 C C . GLY A 1 85 ? 3.392 3.014 -5.180 1.00 96.25 85 GLY A C 1
ATOM 665 O O . GLY A 1 85 ? 2.678 3.434 -4.268 1.00 96.25 85 GLY A O 1
ATOM 666 N N . VAL A 1 86 ? 4.710 3.172 -5.223 1.00 95.38 86 VAL A N 1
ATOM 667 C CA . VAL A 1 86 ? 5.531 3.882 -4.246 1.00 95.38 86 VAL A CA 1
ATOM 668 C C . VAL A 1 86 ? 6.476 4.808 -5.004 1.00 95.38 86 VAL A C 1
ATOM 670 O O . VAL A 1 86 ? 7.328 4.358 -5.775 1.00 95.38 86 VAL A O 1
ATOM 673 N N . SER A 1 87 ? 6.327 6.107 -4.772 1.00 92.50 87 SER A N 1
ATOM 674 C CA . SER A 1 87 ? 7.230 7.141 -5.272 1.00 92.50 87 SER A CA 1
ATOM 675 C C . SER A 1 87 ? 7.204 8.364 -4.355 1.00 92.50 87 SER A C 1
ATOM 677 O O . SER A 1 87 ? 6.268 8.565 -3.572 1.00 92.50 87 SER A O 1
ATOM 679 N N . LEU A 1 88 ? 8.250 9.187 -4.448 1.00 88.50 88 LEU A N 1
ATOM 680 C CA . LEU A 1 88 ? 8.349 10.433 -3.691 1.00 88.50 88 LEU A CA 1
ATOM 681 C C . LEU A 1 88 ? 7.176 11.358 -4.043 1.00 88.50 88 LEU A C 1
ATOM 683 O O . LEU A 1 88 ? 6.912 11.629 -5.211 1.00 88.50 88 LEU A O 1
ATOM 687 N N . GLY A 1 89 ? 6.473 11.852 -3.023 1.00 85.75 89 GLY A N 1
ATOM 688 C CA . GLY A 1 89 ? 5.355 12.786 -3.199 1.00 85.75 89 GLY A CA 1
ATOM 689 C C . GLY A 1 89 ? 4.043 12.155 -3.680 1.00 85.75 89 GLY A C 1
ATOM 690 O O . GLY A 1 89 ? 3.066 12.877 -3.880 1.00 85.75 89 GLY A O 1
ATOM 691 N N . LEU A 1 90 ? 3.974 10.826 -3.827 1.00 93.00 90 LEU A N 1
ATOM 692 C CA . LEU A 1 90 ? 2.730 10.151 -4.184 1.00 93.00 90 LEU A CA 1
ATOM 693 C C . LEU A 1 90 ? 1.682 10.323 -3.075 1.00 93.00 90 LEU A C 1
ATOM 695 O O . LEU A 1 90 ? 1.959 10.139 -1.883 1.00 93.00 90 LEU A O 1
ATOM 699 N N . GLN A 1 91 ? 0.453 10.667 -3.466 1.00 95.12 91 GLN A N 1
ATOM 700 C CA . GLN A 1 91 ? -0.650 10.764 -2.514 1.00 95.12 91 GLN A CA 1
ATOM 701 C C . GLN A 1 91 ? -1.029 9.370 -1.990 1.00 95.12 91 GLN A C 1
ATOM 703 O O . GLN A 1 91 ? -1.138 8.427 -2.782 1.00 95.12 91 GLN A O 1
ATOM 708 N N . PRO A 1 92 ? -1.262 9.220 -0.674 1.00 96.12 92 PRO A N 1
ATOM 709 C CA . PRO A 1 92 ? -1.612 7.932 -0.100 1.00 96.12 92 PRO A CA 1
ATOM 710 C C . PRO A 1 92 ? -2.979 7.464 -0.593 1.00 96.12 92 PRO A C 1
ATOM 712 O O . PRO A 1 92 ? -3.939 8.236 -0.648 1.00 96.12 92 PRO A O 1
ATOM 715 N N . HIS A 1 93 ? -3.098 6.170 -0.884 1.00 96.50 93 HIS A N 1
ATOM 716 C CA . HIS A 1 93 ? -4.407 5.569 -1.082 1.00 96.50 93 HIS A CA 1
ATOM 717 C C . HIS A 1 93 ? -5.040 5.258 0.274 1.00 96.50 93 HIS A C 1
ATOM 719 O O . HIS A 1 93 ? -4.570 4.394 1.016 1.00 96.50 93 HIS A O 1
ATOM 725 N N . LEU A 1 94 ? -6.099 5.993 0.601 1.00 95.19 94 LEU A N 1
ATOM 726 C CA . LEU A 1 94 ? -6.808 5.849 1.864 1.00 95.19 94 LEU A CA 1
ATOM 727 C C . LEU A 1 94 ? -7.712 4.618 1.854 1.00 95.19 94 LEU A C 1
ATOM 729 O O . LEU A 1 94 ? -8.466 4.399 0.907 1.00 95.19 94 LEU A O 1
ATOM 733 N N . VAL A 1 95 ? -7.647 3.836 2.928 1.00 94.06 95 VAL A N 1
ATOM 734 C CA . VAL A 1 95 ? -8.375 2.575 3.079 1.00 94.06 95 VAL A CA 1
ATOM 735 C C . VAL A 1 95 ? -9.055 2.480 4.439 1.00 94.06 95 VAL A C 1
ATOM 737 O O . VAL A 1 95 ? -8.635 3.090 5.425 1.00 94.06 95 VAL A O 1
ATOM 740 N N . VAL A 1 96 ? -10.095 1.654 4.492 1.00 92.62 96 VAL A N 1
ATOM 741 C CA . VAL A 1 96 ? -10.724 1.180 5.726 1.00 92.62 96 VAL A CA 1
ATOM 742 C C . VAL A 1 96 ? -10.611 -0.338 5.772 1.00 92.62 96 VAL A C 1
ATOM 744 O O . VAL A 1 96 ? -10.732 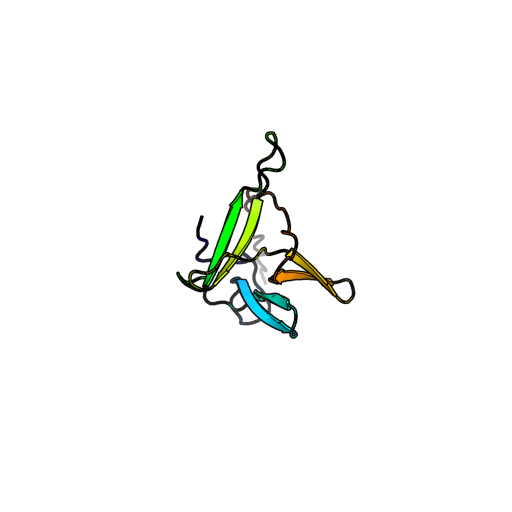-1.008 4.746 1.00 92.62 96 VAL A O 1
ATOM 747 N N . PHE A 1 97 ? -10.373 -0.892 6.956 1.00 89.88 97 PHE A N 1
ATOM 748 C CA . PHE A 1 97 ? -10.297 -2.338 7.133 1.00 89.88 97 PHE A CA 1
ATOM 749 C C . PHE A 1 97 ? -11.658 -2.874 7.555 1.00 89.88 97 PHE A C 1
ATOM 751 O O . PHE A 1 97 ? -12.168 -2.534 8.620 1.00 89.88 97 PHE A O 1
ATOM 758 N N . LYS A 1 98 ? -12.235 -3.740 6.723 1.00 89.62 98 LYS A N 1
ATOM 759 C CA . LYS A 1 98 ? -13.416 -4.529 7.070 1.00 89.62 98 LYS A CA 1
ATOM 760 C C . LYS A 1 98 ? -12.967 -5.941 7.421 1.00 89.62 98 LYS A C 1
ATOM 762 O O . LYS A 1 98 ? -12.179 -6.540 6.690 1.00 89.62 98 LYS A O 1
ATOM 767 N N . LYS A 1 99 ? -13.476 -6.483 8.529 1.00 89.31 99 LYS A N 1
ATOM 768 C CA . LYS A 1 99 ? -13.268 -7.893 8.870 1.00 89.31 99 LYS A CA 1
ATOM 769 C C . LYS A 1 99 ? -13.848 -8.756 7.746 1.00 89.31 99 LYS A C 1
ATOM 771 O O . LYS A 1 99 ? -15.016 -8.598 7.399 1.00 89.31 99 LYS A O 1
ATOM 776 N N . ALA A 1 100 ? -13.031 -9.640 7.181 1.00 84.88 100 ALA A N 1
ATOM 777 C CA . ALA A 1 100 ? -13.512 -10.622 6.223 1.00 84.88 100 ALA A CA 1
ATOM 778 C C . ALA A 1 100 ? -14.447 -11.607 6.941 1.00 84.88 100 ALA A C 1
ATOM 780 O O . ALA A 1 100 ? -14.103 -12.139 7.999 1.00 84.88 100 ALA A O 1
ATOM 781 N N . GLU A 1 101 ? -15.631 -11.835 6.382 1.00 80.25 101 GLU A N 1
ATOM 782 C CA . GLU A 1 101 ? -16.482 -12.943 6.804 1.00 80.25 101 GLU A CA 1
ATOM 783 C C . GLU A 1 101 ? -15.882 -14.234 6.244 1.00 80.25 101 GLU A C 1
ATOM 785 O O . GLU A 1 101 ? -15.456 -14.281 5.088 1.00 80.25 101 GLU A O 1
ATOM 790 N N . ALA A 1 102 ? -15.787 -15.279 7.066 1.00 63.03 102 ALA A N 1
ATOM 791 C CA . ALA A 1 102 ? -15.347 -16.573 6.571 1.00 63.03 102 ALA A CA 1
ATOM 792 C C . ALA A 1 102 ? -16.390 -17.079 5.568 1.00 63.03 102 ALA A C 1
ATOM 794 O O . ALA A 1 102 ? -17.552 -17.265 5.930 1.00 63.03 102 ALA A O 1
ATOM 795 N N . CYS A 1 103 ? -15.982 -17.331 4.322 1.00 54.75 103 CYS A N 1
ATOM 796 C CA . CYS A 1 103 ? -16.803 -18.113 3.411 1.00 54.75 103 CYS A CA 1
ATOM 797 C C . CYS A 1 103 ? -16.972 -19.499 4.051 1.00 54.75 103 CYS A C 1
ATOM 799 O O . CYS A 1 103 ? -16.011 -20.269 4.134 1.00 54.75 103 CYS A O 1
ATOM 801 N N . GLN A 1 104 ? -18.165 -19.808 4.567 1.00 55.41 104 GLN A N 1
ATOM 802 C CA . GLN A 1 104 ? -18.530 -21.173 4.935 1.00 55.41 104 GLN A CA 1
ATOM 803 C C . GLN A 1 104 ? -18.627 -21.968 3.632 1.00 55.41 104 GLN A C 1
ATOM 805 O O . GLN A 1 104 ? -19.711 -22.160 3.087 1.00 55.41 104 GLN A O 1
ATOM 810 N N . ASN A 1 105 ? -17.483 -22.399 3.102 1.00 51.22 105 ASN A N 1
ATOM 811 C CA . ASN A 1 105 ? -17.426 -23.337 1.995 1.00 51.22 105 ASN A CA 1
ATOM 812 C C . ASN A 1 105 ? -18.088 -24.636 2.477 1.00 51.22 105 ASN A C 1
ATOM 814 O O . ASN A 1 105 ? -17.421 -25.516 3.024 1.00 51.22 105 ASN A O 1
ATOM 818 N N . ARG A 1 106 ? -19.411 -24.769 2.316 1.00 44.12 106 ARG A N 1
ATOM 819 C CA . ARG A 1 106 ? -20.073 -26.071 2.374 1.00 44.12 106 ARG A CA 1
ATOM 820 C C . ARG A 1 106 ? -19.425 -26.893 1.267 1.00 44.12 106 ARG A C 1
ATOM 822 O O . ARG A 1 106 ? -19.690 -26.660 0.093 1.00 44.12 106 ARG A O 1
ATOM 829 N N . LYS A 1 107 ? -18.534 -27.817 1.635 1.00 48.62 107 LYS A N 1
ATOM 830 C CA . LYS A 1 107 ? -18.077 -28.885 0.742 1.00 48.62 107 LYS A CA 1
ATOM 831 C C . LYS A 1 107 ? -19.329 -29.635 0.288 1.00 48.62 107 LYS A C 1
ATOM 833 O O . LYS A 1 107 ? -19.850 -30.470 1.022 1.00 48.62 107 LYS A O 1
ATOM 838 N N . VAL A 1 108 ? -19.841 -29.310 -0.895 1.00 57.38 108 VAL A N 1
ATOM 839 C CA . VAL A 1 108 ? -20.827 -30.150 -1.571 1.00 57.38 108 VAL A CA 1
ATOM 840 C C . VAL A 1 108 ? -20.031 -31.279 -2.208 1.00 57.38 108 VAL A C 1
ATOM 842 O O . VAL A 1 108 ? -19.520 -31.162 -3.318 1.00 57.38 108 VAL A O 1
ATOM 845 N N . THR A 1 109 ? -19.830 -32.352 -1.448 1.00 55.34 109 THR A N 1
ATOM 846 C CA . THR A 1 109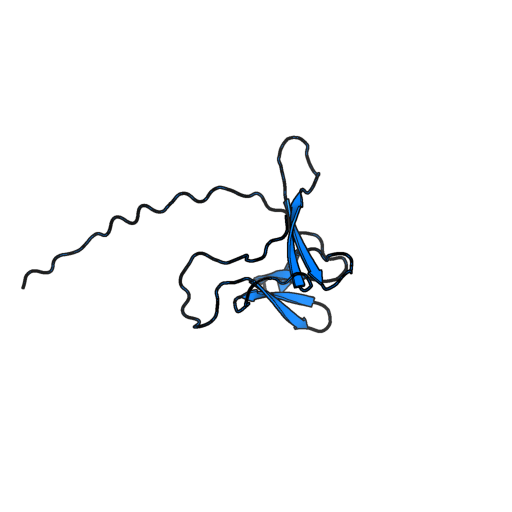 ? -19.219 -33.574 -1.967 1.00 55.34 109 THR A CA 1
ATOM 847 C C . THR A 1 109 ? -20.279 -34.307 -2.782 1.00 55.34 109 THR A C 1
ATOM 849 O O . THR A 1 109 ? -21.135 -34.983 -2.213 1.00 55.34 109 THR A O 1
ATOM 852 N N . PHE A 1 110 ? -20.246 -34.177 -4.107 1.00 53.47 110 PHE A N 1
ATOM 853 C CA . PHE A 1 110 ? -21.019 -35.056 -4.981 1.00 53.47 110 PHE A CA 1
ATOM 854 C C . PHE A 1 110 ? -20.395 -36.452 -4.923 1.00 53.47 110 PHE A C 1
ATOM 856 O O . PHE A 1 110 ? -19.277 -36.669 -5.389 1.00 53.47 110 PHE A O 1
ATOM 863 N N . ARG A 1 111 ? -21.099 -37.396 -4.292 1.00 50.12 111 ARG A N 1
ATOM 864 C CA . ARG A 1 111 ? -20.774 -38.817 -4.404 1.00 50.12 111 ARG A CA 1
ATOM 865 C C . ARG A 1 111 ? -21.285 -39.287 -5.760 1.00 50.12 111 ARG A C 1
ATOM 867 O O . ARG A 1 111 ? -22.489 -39.425 -5.939 1.00 50.12 111 ARG A O 1
ATOM 874 N N . PHE A 1 112 ? -20.376 -39.510 -6.701 1.00 51.16 112 PHE A N 1
ATOM 875 C CA . PHE A 1 112 ? -20.680 -40.311 -7.878 1.00 51.16 112 PHE A CA 1
ATOM 876 C C . PHE A 1 112 ? -20.668 -41.776 -7.442 1.00 51.16 112 PHE A C 1
ATOM 878 O O . PHE A 1 112 ? -19.621 -42.309 -7.082 1.00 51.16 112 PHE A O 1
ATOM 885 N N . THR A 1 113 ? -21.838 -42.402 -7.397 1.00 49.81 113 THR A N 1
ATOM 886 C CA . THR A 1 113 ? -21.958 -43.862 -7.355 1.00 49.81 113 THR A CA 1
ATOM 887 C C . THR A 1 113 ? -22.026 -44.350 -8.797 1.00 49.81 113 THR A C 1
ATOM 889 O O . THR A 1 113 ? -22.924 -43.921 -9.523 1.00 49.81 113 THR A O 1
ATOM 892 N N . SER A 1 114 ? -21.052 -45.168 -9.209 1.00 53.59 114 SER A N 1
ATOM 893 C CA . SER A 1 114 ? -21.099 -45.942 -10.457 1.00 53.59 114 SER A CA 1
ATOM 894 C C . SER A 1 114 ? -22.114 -47.068 -10.359 1.00 53.59 114 SER A C 1
ATOM 896 O O . SER A 1 114 ? -22.138 -47.685 -9.268 1.00 53.59 114 SER A O 1
#